Protein AF-A0AAU9TQM6-F1 (afdb_monomer_lite)

Foldseek 3Di:
DDDDDPPDDPPDPDPDDPLLVVLLVCLVPDALVVVCVVDVDDPPVNNVNVVVNNDDDPVVVVCVVVPPPDDPPVCPCPPPVVVVVVCVVVVVDDDDDDDDDDPVPPDDPDD

Organism: Euphydryas editha (NCBI:txid104508)

Sequence (111 aa):
MSSCAPRACCRSRAPPTLLDITAKIVAAAIPFQRIEERYERIPEPVQRRVVYWSFPRDERDICMYSSLARAPPDDHRNIAFCRGLKLLEAGCVENVLQVGECPLIAPAPVY

Radius of gyration: 23.67 Å; chains: 1; bounding box: 43×37×72 Å

Structure (mmCIF, N/CA/C/O backbone):
data_AF-A0AAU9TQM6-F1
#
_entry.id   AF-A0AAU9TQM6-F1
#
loop_
_atom_site.group_PDB
_atom_site.id
_atom_site.type_symbol
_atom_site.label_atom_id
_atom_site.label_alt_id
_atom_site.label_comp_id
_atom_site.label_asym_id
_atom_site.label_entity_id
_atom_site.label_seq_id
_atom_site.pdbx_PDB_ins_code
_atom_site.Cartn_x
_atom_site.Cartn_y
_atom_site.Cartn_z
_atom_site.occupancy
_atom_site.B_iso_or_equiv
_atom_site.auth_seq_id
_atom_site.auth_comp_id
_atom_site.auth_asym_id
_atom_site.auth_atom_id
_atom_site.pdbx_PDB_model_num
ATOM 1 N N . MET A 1 1 ? 27.451 -11.578 38.083 1.00 39.56 1 MET A N 1
ATOM 2 C CA . MET A 1 1 ? 26.176 -12.322 37.997 1.00 39.56 1 MET A CA 1
ATOM 3 C C . MET A 1 1 ? 25.318 -11.605 36.969 1.00 39.56 1 MET A C 1
ATOM 5 O O . MET A 1 1 ? 24.896 -10.487 37.230 1.00 39.56 1 MET A O 1
ATOM 9 N N . SER A 1 2 ? 25.213 -12.170 35.764 1.00 45.22 2 SER A N 1
ATOM 10 C CA . SER A 1 2 ? 24.530 -11.561 34.617 1.00 45.22 2 SER A CA 1
ATOM 11 C C . SER A 1 2 ? 23.043 -11.364 34.892 1.00 45.22 2 SER A C 1
ATOM 13 O O . SER A 1 2 ? 22.353 -12.316 35.255 1.00 45.22 2 SER A O 1
ATOM 15 N N . SER A 1 3 ? 22.539 -10.152 34.668 1.00 43.25 3 SER A N 1
ATOM 16 C CA . SER A 1 3 ? 21.108 -9.908 34.538 1.00 43.25 3 SER A CA 1
ATOM 17 C C . SER A 1 3 ? 20.616 -10.539 33.233 1.00 43.25 3 SER A C 1
ATOM 19 O O . SER A 1 3 ? 21.104 -10.245 32.142 1.00 43.25 3 SER A O 1
ATOM 21 N N . CYS A 1 4 ? 19.661 -11.461 33.342 1.00 34.69 4 CYS A N 1
ATOM 22 C CA . CYS A 1 4 ? 18.936 -11.967 32.186 1.00 34.69 4 CYS A CA 1
ATOM 23 C C . CYS A 1 4 ? 18.104 -10.830 31.579 1.00 34.69 4 CYS A C 1
ATOM 25 O O . CYS A 1 4 ? 17.301 -10.205 32.270 1.00 34.69 4 CYS A O 1
ATOM 27 N N . ALA A 1 5 ? 18.288 -10.591 30.281 1.00 53.28 5 ALA A N 1
ATOM 28 C CA . ALA A 1 5 ? 17.423 -9.743 29.472 1.00 53.28 5 ALA A CA 1
ATOM 29 C C . ALA A 1 5 ? 15.981 -10.293 29.457 1.00 53.28 5 ALA A C 1
ATOM 31 O O . ALA A 1 5 ? 15.800 -11.519 29.472 1.00 53.28 5 ALA A O 1
ATOM 32 N N . PRO A 1 6 ? 14.942 -9.438 29.387 1.00 45.31 6 PRO A N 1
ATOM 33 C CA . PRO A 1 6 ? 13.576 -9.912 29.239 1.00 45.31 6 PRO A CA 1
ATOM 34 C C . PRO A 1 6 ? 13.432 -10.574 27.866 1.00 45.31 6 PRO A C 1
ATOM 36 O O . PRO A 1 6 ? 13.487 -9.937 26.813 1.00 45.31 6 PRO A O 1
ATOM 39 N N . ARG A 1 7 ? 13.293 -11.899 27.894 1.00 46.12 7 ARG A N 1
ATOM 40 C CA . ARG A 1 7 ? 12.997 -12.738 26.734 1.00 46.12 7 ARG A CA 1
ATOM 41 C C . ARG A 1 7 ? 11.624 -12.338 26.200 1.00 46.12 7 ARG A C 1
ATOM 43 O O . ARG A 1 7 ? 10.661 -12.348 26.956 1.00 46.12 7 ARG A O 1
ATOM 50 N N . ALA A 1 8 ? 11.588 -12.002 24.909 1.00 49.00 8 ALA A N 1
ATOM 51 C CA . ALA A 1 8 ? 10.439 -12.016 24.007 1.00 49.00 8 ALA A CA 1
ATOM 52 C C . ALA A 1 8 ? 9.065 -11.937 24.693 1.00 49.00 8 ALA A C 1
ATOM 54 O O . ALA A 1 8 ? 8.501 -12.960 25.083 1.00 49.00 8 ALA A O 1
ATOM 55 N N . CYS A 1 9 ? 8.500 -10.727 24.762 1.00 40.88 9 CYS A N 1
ATOM 56 C CA . CYS A 1 9 ? 7.074 -10.550 24.997 1.00 40.88 9 CYS A CA 1
ATOM 57 C C . CYS A 1 9 ? 6.314 -11.467 24.036 1.00 40.88 9 CYS A C 1
ATOM 59 O O . CYS A 1 9 ? 6.353 -11.294 22.816 1.00 40.88 9 CYS A O 1
ATOM 61 N N . CYS A 1 10 ? 5.672 -12.473 24.616 1.00 44.53 10 CYS A N 1
ATOM 62 C CA . CYS A 1 10 ? 4.619 -13.271 24.031 1.00 44.53 10 CYS A CA 1
ATOM 63 C C . CYS A 1 10 ? 3.756 -12.394 23.111 1.00 44.53 10 CYS A C 1
ATOM 65 O O . CYS A 1 10 ? 2.939 -11.605 23.579 1.00 44.53 10 CYS A O 1
ATOM 67 N N . ARG A 1 11 ? 3.935 -12.519 21.786 1.00 56.50 11 ARG A N 1
ATOM 68 C CA . ARG A 1 11 ? 2.920 -12.059 20.834 1.00 56.50 11 ARG A CA 1
ATOM 69 C C . ARG A 1 11 ? 1.700 -12.901 21.162 1.00 56.50 11 ARG A C 1
ATOM 71 O O . ARG A 1 11 ? 1.685 -14.100 20.889 1.00 56.50 11 ARG A O 1
ATOM 78 N N . SER A 1 12 ? 0.778 -12.307 21.903 1.00 54.53 12 SER A N 1
ATOM 79 C CA . SER A 1 12 ? -0.406 -12.960 22.423 1.00 54.53 12 SER A CA 1
ATOM 80 C C . SER A 1 12 ? -1.064 -13.757 21.302 1.00 54.53 12 SER A C 1
ATOM 82 O O . SER A 1 12 ? -1.263 -13.265 20.193 1.00 54.53 12 SER A O 1
ATOM 84 N N . ARG A 1 13 ? -1.393 -15.017 21.596 1.00 64.62 13 ARG A N 1
ATOM 85 C CA . ARG A 1 13 ? -2.213 -15.912 20.770 1.00 64.62 13 ARG A CA 1
ATOM 86 C C . ARG A 1 13 ? -3.668 -15.412 20.763 1.00 64.62 13 ARG A C 1
ATOM 88 O O . ARG A 1 13 ? -4.590 -16.155 21.070 1.00 64.62 13 ARG A O 1
ATOM 95 N N . ALA A 1 14 ? -3.856 -14.119 20.529 1.00 73.69 14 ALA A N 1
ATOM 96 C CA . ALA A 1 14 ? -5.145 -13.472 20.435 1.00 73.69 14 ALA A CA 1
ATOM 97 C C . ALA A 1 14 ? -5.589 -13.514 18.969 1.00 73.69 14 ALA A C 1
ATOM 99 O O . ALA A 1 14 ? -4.760 -13.305 18.074 1.00 73.69 14 ALA A O 1
ATOM 100 N N . PRO A 1 15 ? -6.873 -13.800 18.700 1.00 86.12 15 PRO A N 1
ATOM 101 C CA . PRO A 1 15 ? -7.387 -13.700 17.347 1.00 86.12 15 PRO A CA 1
ATOM 102 C C . PRO A 1 15 ? -7.221 -12.258 16.833 1.00 86.12 15 PRO A C 1
ATOM 104 O O . PRO A 1 15 ? -7.301 -11.310 17.622 1.00 86.12 15 PRO A O 1
ATOM 107 N N . PRO A 1 16 ? -6.981 -12.071 15.522 1.00 87.25 16 PRO A N 1
ATOM 108 C CA . PRO A 1 16 ? -6.948 -10.742 14.928 1.00 87.25 16 PRO A CA 1
ATOM 109 C C . PRO A 1 16 ? -8.269 -10.014 15.190 1.00 87.25 16 PRO A C 1
ATOM 111 O O . PRO A 1 16 ? -9.338 -10.624 15.214 1.00 87.25 16 PRO A O 1
ATOM 114 N N . THR A 1 17 ? -8.191 -8.702 15.403 1.00 93.69 17 THR A N 1
ATOM 115 C CA . THR A 1 17 ? -9.379 -7.894 15.691 1.00 93.69 17 THR A CA 1
ATOM 116 C C . THR A 1 17 ? -10.311 -7.861 14.482 1.00 93.69 17 THR A C 1
ATOM 118 O O . THR A 1 17 ? -9.867 -8.018 13.343 1.00 93.69 17 THR A O 1
ATOM 121 N N . LEU A 1 18 ? -11.604 -7.602 14.710 1.00 95.25 18 LEU A N 1
ATOM 122 C CA . LEU A 1 18 ? -12.567 -7.426 13.617 1.00 95.25 18 LEU A CA 1
ATOM 123 C C . LEU A 1 18 ? -12.093 -6.365 12.621 1.00 95.25 18 LEU A C 1
ATOM 125 O O . LEU A 1 18 ? -12.141 -6.601 11.422 1.00 95.25 18 LEU A O 1
ATOM 129 N N . LEU A 1 19 ? -11.562 -5.248 13.125 1.00 95.75 19 LEU A N 1
ATOM 130 C CA . LEU A 1 19 ? -10.990 -4.176 12.313 1.00 95.75 19 LEU A CA 1
ATOM 131 C C . LEU A 1 19 ? -9.816 -4.662 11.449 1.00 95.75 19 LEU A C 1
ATOM 133 O O . LEU A 1 19 ? -9.689 -4.252 10.302 1.00 95.75 19 LEU A O 1
ATOM 137 N N . ASP A 1 20 ? -8.968 -5.552 11.968 1.00 94.62 20 ASP A N 1
ATOM 138 C CA . ASP A 1 20 ? -7.860 -6.121 11.200 1.00 94.62 20 ASP A CA 1
ATOM 139 C C . ASP A 1 20 ? -8.327 -7.080 10.106 1.00 94.62 20 ASP A C 1
ATOM 141 O O . ASP A 1 20 ? -7.803 -7.064 8.993 1.00 94.62 20 ASP A O 1
ATOM 145 N N . ILE A 1 21 ? -9.302 -7.934 10.420 1.00 95.25 21 ILE A N 1
ATOM 146 C CA . ILE A 1 21 ? -9.850 -8.902 9.467 1.00 95.25 21 ILE A CA 1
ATOM 147 C C . ILE A 1 21 ? -10.586 -8.168 8.343 1.00 95.25 21 ILE A C 1
ATOM 149 O O . ILE A 1 21 ? -10.367 -8.469 7.171 1.00 95.25 21 ILE A O 1
ATOM 153 N N . THR A 1 22 ? -11.421 -7.182 8.672 1.00 95.56 22 THR A N 1
ATOM 154 C CA . THR A 1 22 ? -12.163 -6.416 7.663 1.00 95.56 22 THR A CA 1
ATOM 155 C C . THR A 1 22 ? -11.232 -5.562 6.814 1.00 95.56 22 THR A C 1
ATOM 157 O O . THR A 1 22 ? -11.379 -5.555 5.594 1.00 95.56 22 THR A O 1
ATOM 160 N N . ALA A 1 23 ? -10.224 -4.918 7.411 1.00 96.44 23 ALA A N 1
ATOM 161 C CA . ALA A 1 23 ? -9.242 -4.139 6.663 1.00 96.44 23 ALA A CA 1
ATOM 162 C C . ALA A 1 23 ? -8.486 -4.982 5.623 1.00 96.44 23 ALA A C 1
ATOM 164 O O . ALA A 1 23 ? -8.279 -4.506 4.511 1.00 96.44 23 ALA A O 1
ATOM 165 N N . LYS A 1 24 ? -8.139 -6.242 5.936 1.00 94.50 24 LYS A N 1
ATOM 166 C CA . LYS A 1 24 ? -7.551 -7.178 4.956 1.00 94.50 24 LYS A CA 1
ATOM 167 C C . LYS A 1 24 ? -8.453 -7.420 3.758 1.00 94.50 24 LYS A C 1
ATOM 169 O O . LYS A 1 24 ? -7.985 -7.383 2.628 1.00 94.50 24 LYS A O 1
ATOM 174 N N . ILE A 1 25 ? -9.725 -7.718 4.017 1.00 95.81 25 ILE A N 1
ATOM 175 C CA . ILE A 1 25 ? -10.689 -8.061 2.968 1.00 95.81 25 ILE A CA 1
ATOM 176 C C . ILE A 1 25 ? -10.917 -6.848 2.064 1.00 95.81 25 ILE A C 1
ATOM 178 O O . ILE A 1 25 ? -10.888 -6.978 0.844 1.00 95.81 25 ILE A O 1
ATOM 182 N N . VAL A 1 26 ? -11.080 -5.664 2.660 1.00 96.06 26 VAL A N 1
ATOM 183 C CA . VAL A 1 26 ? -11.232 -4.407 1.920 1.00 96.06 26 VAL A CA 1
ATOM 184 C C . VAL A 1 26 ? -10.004 -4.135 1.054 1.00 96.06 26 VAL A C 1
ATOM 186 O O . VAL A 1 26 ? -10.157 -3.898 -0.138 1.00 96.06 26 VAL A O 1
ATOM 189 N N . ALA A 1 27 ? -8.803 -4.230 1.628 1.00 95.38 27 ALA A N 1
ATOM 190 C CA . ALA A 1 27 ? -7.551 -3.986 0.918 1.00 95.38 27 ALA A CA 1
ATOM 191 C C . ALA A 1 27 ? -7.296 -4.975 -0.235 1.00 95.38 27 ALA A C 1
ATOM 193 O O . ALA A 1 27 ? -6.696 -4.605 -1.239 1.00 95.38 27 ALA A O 1
ATOM 194 N N . ALA A 1 28 ? -7.769 -6.219 -0.115 1.00 93.50 28 ALA A N 1
ATOM 195 C CA . ALA A 1 28 ? -7.665 -7.217 -1.178 1.00 93.50 28 ALA A CA 1
ATOM 196 C C . ALA A 1 28 ? -8.663 -6.987 -2.327 1.00 93.50 28 ALA A C 1
ATOM 198 O O . ALA A 1 28 ? -8.412 -7.416 -3.450 1.00 93.50 28 ALA A O 1
ATOM 199 N N . ALA A 1 29 ? -9.801 -6.343 -2.051 1.00 95.88 29 ALA A N 1
ATOM 200 C CA . ALA A 1 29 ? -10.877 -6.153 -3.021 1.00 95.88 29 ALA A CA 1
ATOM 201 C C . ALA A 1 29 ? -10.869 -4.766 -3.684 1.00 95.88 29 ALA A C 1
ATOM 203 O O . ALA A 1 29 ? -11.336 -4.628 -4.814 1.00 95.88 29 ALA A O 1
ATOM 204 N N . ILE A 1 30 ? -10.394 -3.730 -2.985 1.00 93.62 30 ILE A N 1
ATOM 205 C CA . ILE A 1 30 ? -10.510 -2.330 -3.407 1.00 93.62 30 ILE A CA 1
ATOM 206 C C . ILE A 1 30 ? -9.165 -1.614 -3.196 1.00 93.62 30 ILE A C 1
ATOM 208 O O . ILE A 1 30 ? -8.694 -1.543 -2.059 1.00 93.62 30 ILE A O 1
ATOM 212 N N . PRO A 1 31 ? -8.567 -1.015 -4.246 1.00 92.25 31 PRO A N 1
ATOM 213 C CA . PRO A 1 31 ? -7.372 -0.189 -4.100 1.00 92.25 31 PRO A CA 1
ATOM 214 C C . PRO A 1 31 ? -7.621 0.994 -3.162 1.00 92.25 31 PRO A C 1
ATOM 216 O O . PRO A 1 31 ? -8.644 1.670 -3.286 1.00 92.25 31 PRO A O 1
ATOM 219 N N . PHE A 1 32 ? -6.663 1.295 -2.281 1.00 91.81 32 PHE A N 1
ATOM 220 C CA . PHE A 1 32 ? -6.806 2.367 -1.288 1.00 91.81 32 PHE A CA 1
ATOM 221 C C . PHE A 1 32 ? -7.197 3.722 -1.906 1.00 91.81 32 PHE A C 1
ATOM 223 O O . PHE A 1 32 ? -8.098 4.381 -1.398 1.00 91.81 32 PHE A O 1
ATOM 230 N N . GLN A 1 33 ? -6.636 4.061 -3.071 1.00 91.88 33 GLN A N 1
ATOM 231 C CA . GLN A 1 33 ? -6.977 5.271 -3.830 1.00 91.88 33 GLN A CA 1
ATOM 232 C C . GLN A 1 33 ? -8.490 5.425 -4.082 1.00 91.88 33 GLN A C 1
ATOM 234 O O . GLN A 1 33 ? -9.058 6.496 -3.892 1.00 91.88 33 GLN A O 1
ATOM 239 N N . ARG A 1 34 ? -9.174 4.340 -4.473 1.00 94.75 34 ARG A N 1
ATOM 240 C CA . ARG A 1 34 ? -10.626 4.348 -4.745 1.00 94.75 34 ARG A CA 1
ATOM 241 C C . ARG A 1 34 ? -11.451 4.550 -3.474 1.00 94.75 34 ARG A C 1
ATOM 243 O O . ARG A 1 34 ? -12.594 4.993 -3.546 1.00 94.75 34 ARG A O 1
ATOM 250 N N . ILE A 1 35 ? -10.903 4.179 -2.320 1.00 93.12 35 ILE A N 1
ATOM 251 C CA . ILE A 1 35 ? -11.542 4.380 -1.019 1.00 93.12 35 ILE A CA 1
ATOM 252 C C . ILE A 1 35 ? -11.442 5.861 -0.638 1.00 93.12 35 ILE A C 1
ATOM 254 O O . ILE A 1 35 ? -12.449 6.435 -0.231 1.00 93.12 35 ILE A O 1
ATOM 258 N N . GLU A 1 36 ? -10.278 6.488 -0.827 1.00 91.75 36 GLU A N 1
ATOM 259 C CA . GLU A 1 36 ? -10.075 7.918 -0.546 1.00 91.75 36 GLU A CA 1
ATOM 260 C C . GLU A 1 36 ? -10.962 8.823 -1.406 1.00 91.75 36 GLU A C 1
ATOM 262 O O . GLU A 1 36 ? -11.543 9.776 -0.900 1.00 91.75 36 GLU A O 1
ATOM 267 N N . GLU A 1 37 ? -11.146 8.495 -2.683 1.00 94.25 37 GLU A N 1
ATOM 268 C CA . GLU A 1 37 ? -12.021 9.274 -3.571 1.00 94.25 37 GLU A CA 1
ATOM 269 C C . GLU A 1 37 ? -13.510 9.138 -3.224 1.00 94.25 37 GLU A C 1
ATOM 271 O O . GLU A 1 37 ? -14.304 10.028 -3.521 1.00 94.25 37 GLU A O 1
ATOM 276 N N . ARG A 1 38 ? -13.911 8.006 -2.631 1.00 93.62 38 ARG A N 1
ATOM 277 C CA . ARG A 1 38 ? -15.317 7.715 -2.323 1.00 93.62 38 ARG A CA 1
ATOM 278 C C . ARG A 1 38 ? -15.745 8.219 -0.945 1.00 93.62 38 ARG A C 1
ATOM 280 O O . ARG A 1 38 ? -16.934 8.458 -0.741 1.00 93.62 38 ARG A O 1
ATOM 287 N N .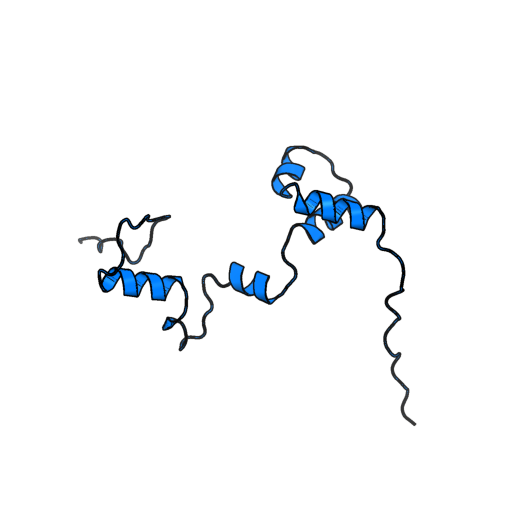 TYR A 1 39 ? -14.818 8.340 0.003 1.00 90.69 39 TYR A N 1
ATOM 288 C CA . TYR A 1 39 ? -15.126 8.674 1.392 1.00 90.69 39 TYR A CA 1
ATOM 289 C C . TYR A 1 39 ? -14.309 9.881 1.870 1.00 90.69 39 TYR A C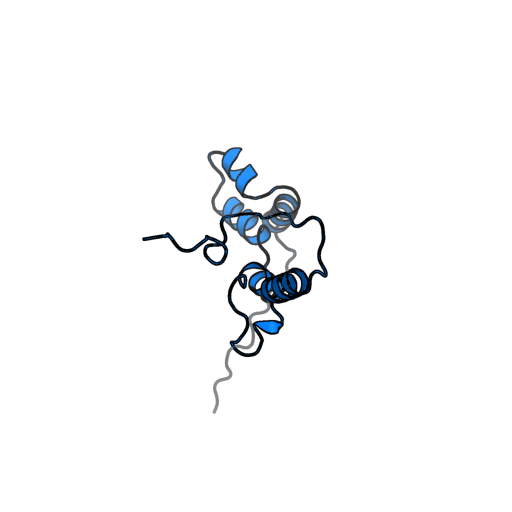 1
ATOM 291 O O . TYR A 1 39 ? -13.126 9.754 2.164 1.00 90.69 39 TYR A O 1
ATOM 299 N N . GLU A 1 40 ? -14.969 11.032 2.049 1.00 86.69 40 GLU A N 1
ATOM 300 C CA . GLU A 1 40 ? -14.317 12.286 2.476 1.00 86.69 40 GLU A CA 1
ATOM 301 C C . GLU A 1 40 ? -13.735 12.247 3.901 1.00 86.69 40 GLU A C 1
ATOM 303 O O . GLU A 1 40 ? -12.804 12.987 4.216 1.00 86.69 40 GLU A O 1
ATOM 308 N N . ARG A 1 41 ? -14.286 11.419 4.800 1.00 91.75 41 ARG A N 1
ATOM 309 C CA . ARG A 1 41 ? -13.821 11.311 6.193 1.00 91.75 41 ARG A CA 1
ATOM 310 C C . ARG A 1 41 ? -13.783 9.866 6.665 1.00 91.75 41 ARG A C 1
ATOM 312 O O . ARG A 1 41 ? -14.791 9.311 7.099 1.00 91.75 41 ARG A O 1
ATOM 319 N N . ILE A 1 42 ? -12.592 9.281 6.634 1.00 91.69 42 ILE A N 1
ATOM 320 C CA . ILE A 1 42 ? -12.325 7.941 7.157 1.00 91.69 42 ILE A CA 1
ATOM 321 C C . ILE A 1 42 ? -11.719 8.082 8.563 1.00 91.69 42 ILE A C 1
ATOM 323 O O . ILE A 1 42 ? -10.752 8.825 8.729 1.00 91.69 42 ILE A O 1
ATOM 327 N N . PRO A 1 43 ? -12.236 7.384 9.592 1.00 95.31 43 PRO A N 1
ATOM 328 C CA . PRO A 1 43 ? -11.620 7.390 10.916 1.00 95.31 43 PRO A CA 1
ATOM 329 C C . PRO A 1 43 ? -10.164 6.899 10.875 1.00 95.31 43 PRO A C 1
ATOM 331 O O . PRO A 1 43 ? -9.880 5.852 10.289 1.00 95.31 43 PRO A O 1
ATOM 334 N N . GLU A 1 44 ? -9.258 7.597 11.567 1.00 94.94 44 GLU A N 1
ATOM 335 C CA . GLU A 1 44 ? -7.811 7.312 11.558 1.00 94.94 44 GLU A CA 1
ATOM 336 C C . GLU A 1 44 ? -7.460 5.833 11.863 1.00 94.94 44 GLU A C 1
ATOM 338 O O . GLU A 1 44 ? -6.636 5.250 11.151 1.00 94.94 44 GLU A O 1
ATOM 343 N N . PRO A 1 45 ? -8.086 5.144 12.847 1.00 95.38 45 PRO A N 1
ATOM 344 C CA . PRO A 1 45 ? -7.776 3.736 13.113 1.00 95.38 45 PRO A CA 1
ATOM 345 C C . PRO A 1 45 ? -8.125 2.808 11.946 1.00 95.38 45 PRO A C 1
ATOM 347 O O . PRO A 1 45 ? -7.421 1.825 11.714 1.00 95.38 45 PRO A O 1
ATOM 350 N N . VAL A 1 46 ? -9.194 3.126 11.213 1.00 95.06 46 VAL A N 1
ATOM 351 C CA . VAL A 1 46 ? -9.650 2.353 10.055 1.00 95.06 46 VAL A CA 1
ATOM 352 C C . VAL A 1 46 ? -8.724 2.618 8.876 1.00 95.06 46 VAL A C 1
ATOM 354 O O . VAL A 1 46 ? -8.186 1.669 8.308 1.00 95.06 46 VAL A O 1
ATOM 357 N N . GLN A 1 47 ? -8.466 3.892 8.566 1.00 95.38 47 GLN A N 1
ATOM 358 C CA . GLN A 1 47 ? -7.594 4.293 7.462 1.00 95.38 47 GLN A CA 1
ATOM 359 C C . GLN A 1 47 ? -6.211 3.644 7.591 1.00 95.38 47 GLN A C 1
ATOM 361 O O . GLN A 1 47 ? -5.770 2.960 6.670 1.00 95.38 47 GLN A O 1
ATOM 366 N N . ARG A 1 48 ? -5.570 3.747 8.767 1.00 94.75 48 ARG A N 1
ATOM 367 C CA . ARG A 1 48 ? -4.246 3.147 9.014 1.00 94.75 48 ARG A CA 1
ATOM 368 C C . ARG A 1 48 ? -4.224 1.647 8.752 1.00 94.75 48 ARG A C 1
ATOM 370 O O . ARG A 1 48 ? -3.226 1.128 8.256 1.00 94.75 48 ARG A O 1
ATOM 377 N N . ARG A 1 49 ? -5.300 0.932 9.089 1.00 96.25 49 ARG A N 1
ATOM 378 C CA . ARG A 1 49 ? -5.343 -0.518 8.895 1.00 96.25 49 ARG A CA 1
ATOM 379 C C . ARG A 1 49 ? -5.608 -0.910 7.458 1.00 96.25 49 ARG A C 1
ATOM 381 O O . ARG A 1 49 ? -4.952 -1.825 6.976 1.00 96.25 49 ARG A O 1
ATOM 388 N N . VAL A 1 50 ? -6.491 -0.200 6.767 1.00 95.25 50 VAL A N 1
ATOM 389 C CA . VAL A 1 50 ? -6.712 -0.421 5.335 1.00 95.25 50 VAL A CA 1
ATOM 390 C C . VAL A 1 50 ? -5.417 -0.160 4.562 1.00 95.25 50 VAL A C 1
ATOM 392 O O . VAL A 1 50 ? -4.982 -1.041 3.824 1.00 95.25 50 VAL A O 1
ATOM 395 N N . VAL A 1 51 ? -4.734 0.965 4.810 1.00 93.88 51 VAL A N 1
ATOM 396 C CA . VAL A 1 51 ? -3.420 1.270 4.209 1.00 93.88 51 VAL A CA 1
ATOM 397 C C . VAL A 1 51 ? -2.421 0.150 4.490 1.00 93.88 51 VAL A C 1
ATOM 399 O O . VAL A 1 51 ? -1.802 -0.375 3.570 1.00 93.88 51 VAL A O 1
ATOM 402 N N . TYR A 1 52 ? -2.306 -0.277 5.748 1.00 93.31 52 TYR A N 1
ATOM 403 C CA . TYR A 1 52 ? -1.353 -1.311 6.156 1.00 93.31 52 TYR A CA 1
ATOM 404 C C . TYR A 1 52 ? -1.534 -2.658 5.436 1.00 93.31 52 TYR A C 1
ATOM 406 O O . TYR A 1 52 ? -0.562 -3.392 5.257 1.00 93.31 52 TYR A O 1
ATOM 414 N N . TRP A 1 53 ? -2.764 -3.009 5.054 1.00 93.69 53 TRP A N 1
ATOM 415 C CA . TRP A 1 53 ? -3.056 -4.242 4.318 1.00 93.69 53 TRP A CA 1
ATOM 416 C C . TRP A 1 53 ? -3.088 -4.054 2.795 1.00 93.69 53 TRP A C 1
ATOM 418 O O . TRP A 1 53 ? -3.110 -5.053 2.085 1.00 93.69 53 TRP A O 1
ATOM 428 N N . SER A 1 54 ? -3.063 -2.811 2.300 1.00 92.75 54 SER A N 1
ATOM 429 C CA . SER A 1 54 ? -3.132 -2.491 0.864 1.00 92.75 54 SER A CA 1
ATOM 430 C C . SER A 1 54 ? -1.800 -2.646 0.132 1.00 92.75 54 SER A C 1
ATOM 432 O O . SER A 1 54 ? -1.795 -2.745 -1.091 1.00 92.75 54 SER A O 1
ATOM 434 N N . PHE A 1 55 ? -0.677 -2.669 0.853 1.00 89.38 55 PHE A N 1
ATOM 435 C CA . PHE A 1 55 ? 0.657 -2.725 0.257 1.00 89.38 55 PHE A CA 1
ATOM 436 C C . PHE A 1 55 ? 1.395 -4.029 0.591 1.00 89.38 55 PHE A C 1
ATOM 438 O O . PHE A 1 55 ? 1.180 -4.602 1.667 1.00 89.38 55 PHE A O 1
ATOM 445 N N . PRO A 1 56 ? 2.291 -4.494 -0.304 1.00 84.56 56 PRO A N 1
ATOM 446 C CA . PRO A 1 56 ? 3.148 -5.642 -0.044 1.00 84.56 56 PRO A CA 1
ATOM 447 C C . PRO A 1 56 ? 3.967 -5.438 1.229 1.00 84.56 56 PRO A C 1
ATOM 449 O O . PRO A 1 56 ? 4.432 -4.337 1.518 1.00 84.56 56 PRO A O 1
ATOM 452 N N . ARG A 1 57 ? 4.155 -6.518 1.988 1.00 82.88 57 ARG A N 1
ATOM 453 C CA . ARG A 1 57 ? 4.975 -6.508 3.211 1.00 82.88 57 ARG A CA 1
ATOM 454 C C . ARG A 1 57 ? 6.158 -7.456 3.159 1.00 82.88 57 ARG A C 1
ATOM 456 O O . ARG A 1 57 ? 6.988 -7.411 4.060 1.00 82.88 57 ARG A O 1
ATOM 463 N N . ASP A 1 58 ? 6.206 -8.334 2.160 1.00 84.69 58 ASP A N 1
ATOM 464 C CA . ASP A 1 58 ? 7.391 -9.145 1.922 1.00 84.69 58 ASP A CA 1
ATOM 465 C C . ASP A 1 58 ? 8.469 -8.228 1.341 1.00 84.69 58 ASP A C 1
ATOM 467 O O . ASP A 1 58 ? 8.245 -7.550 0.336 1.00 84.69 58 ASP A O 1
ATOM 471 N N . GLU A 1 59 ? 9.628 -8.181 1.995 1.00 77.62 59 GLU A N 1
ATOM 472 C CA . GLU A 1 59 ? 10.757 -7.363 1.553 1.00 77.62 59 GLU A CA 1
ATOM 473 C C . GLU A 1 59 ? 11.188 -7.706 0.125 1.00 77.62 59 GLU A C 1
ATOM 475 O O . GLU A 1 59 ? 11.653 -6.823 -0.590 1.00 77.62 59 GLU A O 1
ATOM 480 N N . ARG A 1 60 ? 11.003 -8.954 -0.323 1.00 74.19 60 ARG A N 1
ATOM 481 C CA . ARG A 1 60 ? 11.335 -9.377 -1.689 1.00 74.19 60 ARG A CA 1
ATOM 482 C C . ARG A 1 60 ? 10.385 -8.773 -2.711 1.00 74.19 60 ARG A C 1
ATOM 484 O O . ARG A 1 60 ? 10.855 -8.313 -3.745 1.00 74.19 60 ARG A O 1
ATOM 491 N N . ASP A 1 61 ? 9.092 -8.718 -2.403 1.00 78.12 61 ASP A N 1
ATOM 492 C CA . ASP A 1 61 ? 8.095 -8.081 -3.268 1.00 78.12 61 ASP A CA 1
ATOM 493 C C . ASP A 1 61 ? 8.335 -6.571 -3.305 1.00 78.12 61 ASP A C 1
ATOM 495 O O . ASP A 1 61 ? 8.425 -5.976 -4.377 1.00 78.12 61 ASP A O 1
ATOM 499 N N . ILE A 1 62 ? 8.536 -5.951 -2.136 1.00 77.00 62 ILE A N 1
ATOM 500 C CA . ILE A 1 62 ? 8.884 -4.528 -2.044 1.00 77.00 62 ILE A CA 1
ATOM 501 C C . ILE A 1 62 ? 10.143 -4.252 -2.868 1.00 77.00 62 ILE A C 1
ATOM 503 O O . ILE A 1 62 ? 10.155 -3.312 -3.658 1.00 77.00 62 ILE A O 1
ATOM 507 N N . CYS A 1 63 ? 11.187 -5.072 -2.727 1.00 66.00 63 CYS A N 1
ATOM 508 C CA . CYS A 1 63 ? 12.420 -4.952 -3.493 1.00 66.00 63 CYS A CA 1
ATOM 509 C C . CYS A 1 63 ? 12.146 -5.093 -4.990 1.00 66.00 63 CYS A C 1
ATOM 511 O O . CYS A 1 63 ? 12.497 -4.194 -5.736 1.00 66.00 63 CYS A O 1
ATOM 513 N N . MET A 1 64 ? 11.457 -6.140 -5.442 1.00 69.94 64 MET A N 1
ATOM 514 C CA . MET A 1 64 ? 11.144 -6.375 -6.857 1.00 69.94 64 MET A CA 1
ATOM 515 C C . MET A 1 64 ? 10.418 -5.190 -7.509 1.00 69.94 64 MET A C 1
ATOM 517 O O . MET A 1 64 ? 10.779 -4.786 -8.611 1.00 69.94 64 MET A O 1
ATOM 521 N N . TYR A 1 65 ? 9.434 -4.605 -6.821 1.00 63.16 65 TYR A N 1
ATOM 522 C CA . TYR A 1 65 ? 8.650 -3.486 -7.350 1.00 63.16 65 TYR A CA 1
ATOM 523 C C . TYR A 1 65 ? 9.316 -2.111 -7.155 1.00 63.16 65 TYR A C 1
ATOM 525 O O . TYR A 1 65 ? 9.037 -1.192 -7.920 1.00 63.16 65 TYR A O 1
ATOM 533 N N . SER A 1 66 ? 10.209 -1.947 -6.170 1.00 64.75 66 SER A N 1
ATOM 534 C CA . SER A 1 66 ? 10.964 -0.695 -5.950 1.00 64.75 66 SER A CA 1
ATOM 535 C C . SER A 1 66 ? 12.294 -0.642 -6.705 1.00 64.75 66 SER A C 1
ATOM 537 O O . SER A 1 66 ? 12.781 0.436 -7.047 1.00 64.75 66 SER A O 1
ATOM 539 N N . SER A 1 67 ? 12.884 -1.796 -7.011 1.00 62.44 67 SER A N 1
ATOM 540 C CA . SER A 1 67 ? 14.133 -1.933 -7.758 1.00 62.44 67 SER A CA 1
ATOM 541 C C . SER A 1 67 ? 13.897 -1.874 -9.266 1.00 62.44 67 SER A C 1
ATOM 543 O O . SER A 1 67 ? 14.426 -2.669 -10.032 1.00 62.44 67 SER A O 1
ATOM 545 N N . LEU A 1 68 ? 13.212 -0.829 -9.734 1.00 54.03 68 LEU A N 1
ATOM 546 C CA . LEU A 1 68 ? 13.358 -0.411 -11.133 1.00 54.03 68 LEU A CA 1
ATOM 547 C C . LEU A 1 68 ? 14.804 0.043 -11.453 1.00 54.03 68 LEU A C 1
ATOM 549 O O . LEU A 1 68 ? 15.124 0.244 -12.618 1.00 54.03 68 LEU A O 1
ATOM 553 N N . ALA A 1 69 ? 15.689 0.189 -10.448 1.00 52.84 69 ALA A N 1
ATOM 554 C CA . ALA A 1 69 ? 17.012 0.804 -10.612 1.00 52.84 69 ALA A CA 1
ATOM 555 C C . ALA A 1 69 ? 18.174 0.230 -9.760 1.00 52.84 69 ALA A C 1
ATOM 557 O O . ALA A 1 69 ? 19.222 0.866 -9.673 1.00 52.84 69 ALA A O 1
ATOM 558 N N . ARG A 1 70 ? 18.049 -0.932 -9.101 1.00 52.12 70 ARG A N 1
ATOM 559 C CA . ARG A 1 70 ? 19.156 -1.488 -8.287 1.00 52.12 70 ARG A CA 1
ATOM 560 C C . ARG A 1 70 ? 19.380 -2.979 -8.534 1.00 52.12 70 ARG A C 1
ATOM 562 O O . ARG A 1 70 ? 19.127 -3.793 -7.654 1.00 52.12 70 ARG A O 1
ATOM 569 N N . ALA A 1 71 ? 19.931 -3.330 -9.694 1.00 52.06 71 ALA A N 1
ATOM 570 C CA . ALA A 1 71 ? 20.860 -4.459 -9.690 1.00 52.06 71 ALA A CA 1
ATOM 571 C C . ALA A 1 71 ? 22.243 -3.954 -9.257 1.00 52.06 71 ALA A C 1
ATOM 573 O O . ALA A 1 71 ? 22.592 -2.808 -9.555 1.00 52.06 71 ALA A O 1
ATOM 574 N N . PRO A 1 72 ? 23.050 -4.769 -8.564 1.00 51.59 72 PRO A N 1
ATOM 575 C CA . PRO A 1 72 ? 24.461 -4.460 -8.370 1.00 51.59 72 PRO A CA 1
ATOM 576 C C . PRO A 1 72 ? 25.160 -4.255 -9.734 1.00 51.59 72 PRO A C 1
ATOM 578 O O . PRO A 1 72 ? 24.712 -4.818 -10.737 1.00 51.59 72 PRO A O 1
ATOM 581 N N . PRO A 1 73 ? 26.225 -3.433 -9.815 1.00 55.00 73 PRO A N 1
ATOM 582 C CA . PRO A 1 73 ? 26.874 -3.030 -11.074 1.00 55.00 73 PRO A CA 1
ATOM 583 C C . PRO A 1 73 ? 27.266 -4.204 -11.989 1.00 55.00 73 PRO A C 1
ATOM 585 O O . PRO A 1 73 ? 27.169 -4.078 -13.206 1.00 55.00 73 PRO A O 1
ATOM 588 N N . ASP A 1 74 ? 27.603 -5.365 -11.423 1.00 55.59 74 ASP A N 1
ATOM 589 C CA . ASP A 1 74 ? 27.958 -6.575 -12.184 1.00 55.59 74 ASP A CA 1
ATOM 590 C C . ASP A 1 74 ? 26.753 -7.373 -12.723 1.00 55.59 74 ASP A C 1
ATOM 592 O O . ASP A 1 74 ? 26.879 -8.168 -13.654 1.00 55.59 74 ASP A O 1
ATOM 596 N N . ASP A 1 75 ? 25.555 -7.131 -12.185 1.00 55.25 75 ASP A N 1
ATOM 597 C CA . ASP A 1 75 ? 24.339 -7.908 -12.463 1.00 55.25 75 ASP A CA 1
ATOM 598 C C . ASP A 1 75 ? 23.276 -7.084 -13.212 1.00 55.25 75 ASP A C 1
ATOM 600 O O . ASP A 1 75 ? 22.155 -7.532 -13.457 1.00 55.25 75 ASP A O 1
ATOM 604 N N . HIS A 1 76 ? 23.652 -5.886 -13.687 1.00 53.56 76 HIS A N 1
ATOM 605 C CA . HIS A 1 76 ? 22.857 -5.087 -14.635 1.00 53.56 76 HIS A CA 1
ATOM 606 C C . HIS A 1 76 ? 22.494 -5.887 -15.892 1.00 53.56 76 HIS A C 1
ATOM 608 O O . HIS A 1 76 ? 21.503 -5.612 -16.559 1.00 53.56 76 HIS A O 1
ATOM 614 N N . ARG A 1 77 ? 23.272 -6.930 -16.203 1.00 53.56 77 ARG A N 1
ATOM 615 C CA . ARG A 1 77 ? 23.008 -7.868 -17.296 1.00 53.56 77 ARG A CA 1
ATOM 616 C C . ARG A 1 77 ? 21.751 -8.721 -17.083 1.00 53.56 77 ARG A C 1
ATOM 618 O O . ARG A 1 77 ? 21.265 -9.265 -18.073 1.00 53.56 77 ARG A O 1
ATOM 625 N N . ASN A 1 78 ? 21.252 -8.826 -15.850 1.00 55.72 78 ASN A N 1
ATOM 626 C CA . ASN A 1 78 ? 20.142 -9.692 -15.451 1.00 55.72 78 ASN A CA 1
ATOM 627 C C . ASN A 1 78 ? 18.861 -8.921 -15.076 1.00 55.72 78 ASN A C 1
ATOM 629 O O . ASN A 1 78 ? 17.827 -9.531 -14.811 1.00 55.72 78 ASN A O 1
ATOM 633 N N . ILE A 1 79 ? 18.887 -7.580 -15.100 1.00 68.25 79 ILE A N 1
ATOM 634 C CA . ILE A 1 79 ? 17.661 -6.778 -14.985 1.00 68.25 79 ILE A CA 1
ATOM 635 C C . ILE A 1 79 ? 16.788 -7.069 -16.208 1.00 68.25 79 ILE A C 1
ATOM 637 O O . ILE A 1 79 ? 17.267 -7.010 -17.344 1.00 68.25 79 ILE A O 1
ATOM 641 N N . ALA A 1 80 ? 15.498 -7.337 -15.984 1.00 68.38 80 ALA A N 1
ATOM 642 C CA . ALA A 1 80 ? 14.527 -7.625 -17.042 1.00 68.38 80 ALA A CA 1
ATOM 643 C C . ALA A 1 80 ? 14.561 -6.585 -18.178 1.00 68.38 80 ALA A C 1
ATOM 645 O O . ALA A 1 80 ? 14.496 -6.959 -19.346 1.00 68.38 80 ALA A O 1
ATOM 646 N N . PHE A 1 81 ? 14.761 -5.305 -17.841 1.00 71.62 81 PHE A N 1
ATOM 647 C CA . PHE A 1 81 ? 14.940 -4.220 -18.806 1.00 71.62 81 PHE A CA 1
ATOM 648 C C . PHE A 1 81 ? 16.173 -4.410 -19.705 1.00 71.62 81 PHE A C 1
ATOM 650 O O . PHE A 1 81 ? 16.037 -4.483 -20.922 1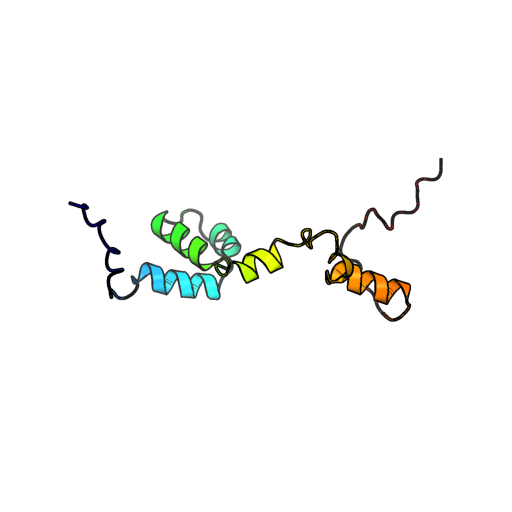.00 71.62 81 PHE A O 1
ATOM 657 N N . CYS A 1 82 ? 17.374 -4.551 -19.136 1.00 73.06 82 CYS A N 1
ATOM 658 C CA . CYS A 1 82 ? 18.605 -4.729 -19.915 1.00 73.06 82 CYS A CA 1
ATOM 659 C C . CYS A 1 82 ? 18.603 -6.038 -20.716 1.00 73.06 82 CYS A C 1
ATOM 661 O O . CYS A 1 82 ? 19.156 -6.101 -21.814 1.00 73.06 82 CYS A O 1
ATOM 663 N N . ARG A 1 83 ? 17.965 -7.087 -20.186 1.00 76.75 83 ARG A N 1
ATOM 664 C CA . ARG A 1 83 ? 17.744 -8.339 -20.914 1.00 76.75 83 ARG A CA 1
ATOM 665 C C . ARG A 1 83 ? 16.812 -8.129 -22.108 1.00 76.75 83 ARG A C 1
ATOM 667 O O . ARG A 1 83 ? 17.120 -8.608 -23.195 1.00 76.75 83 ARG A O 1
ATOM 674 N N . GLY A 1 84 ? 15.717 -7.395 -21.914 1.00 76.88 84 GLY A N 1
ATOM 675 C CA . GLY A 1 84 ? 14.794 -7.008 -22.980 1.00 76.88 84 GLY A CA 1
ATOM 676 C C . GLY A 1 84 ? 15.475 -6.174 -24.065 1.00 76.88 84 GLY A C 1
ATOM 677 O O . GLY A 1 84 ? 15.307 -6.467 -25.244 1.00 76.88 84 GLY A O 1
ATOM 678 N N . LEU A 1 85 ? 16.319 -5.212 -23.679 1.00 79.06 85 LEU A N 1
ATOM 679 C CA . LEU A 1 85 ? 17.067 -4.374 -24.620 1.00 79.06 85 LEU A CA 1
ATOM 680 C C . LEU A 1 85 ? 18.032 -5.194 -25.489 1.00 79.06 85 LEU A C 1
ATOM 682 O O . LEU A 1 85 ? 18.054 -5.019 -26.699 1.00 79.06 85 LEU A O 1
ATOM 686 N N . LYS A 1 86 ? 18.763 -6.154 -24.910 1.00 81.31 86 LYS A N 1
ATOM 687 C CA . LYS A 1 86 ? 19.644 -7.051 -25.684 1.00 81.31 86 LYS A CA 1
ATOM 688 C C . LYS A 1 86 ? 18.883 -7.928 -26.671 1.00 81.31 86 LYS A C 1
ATOM 690 O O . LYS A 1 86 ? 19.370 -8.180 -27.767 1.00 81.31 86 LYS A O 1
ATOM 695 N N . LEU A 1 87 ? 17.714 -8.431 -26.274 1.00 83.06 87 LEU A N 1
ATOM 696 C CA . LEU A 1 87 ? 16.865 -9.214 -27.172 1.00 83.06 87 LEU A CA 1
ATOM 697 C C . LEU A 1 87 ? 16.358 -8.346 -28.330 1.00 83.06 87 LEU A C 1
ATOM 699 O O . LEU A 1 87 ? 16.302 -8.827 -29.459 1.00 83.06 87 LEU A O 1
ATOM 703 N N . LEU A 1 88 ? 16.043 -7.076 -28.062 1.00 83.00 88 LEU A N 1
ATOM 704 C CA . LEU A 1 88 ? 15.673 -6.103 -29.085 1.00 83.00 88 LEU A CA 1
ATOM 705 C C . LEU A 1 88 ? 16.838 -5.807 -30.044 1.00 83.00 88 LEU A C 1
ATOM 707 O O . LEU A 1 88 ? 16.663 -5.914 -31.253 1.00 83.00 88 LEU A O 1
ATOM 711 N N . GLU A 1 89 ? 18.029 -5.497 -29.521 1.00 83.56 89 GLU A N 1
ATOM 712 C CA . GLU A 1 89 ? 19.243 -5.251 -30.320 1.00 83.56 89 GLU A CA 1
ATOM 713 C C . GLU A 1 89 ? 19.632 -6.462 -31.182 1.00 83.56 89 GLU A C 1
ATOM 715 O O . GLU A 1 89 ? 20.081 -6.302 -32.314 1.00 83.56 89 GLU A O 1
ATOM 720 N N . ALA A 1 90 ? 19.424 -7.680 -30.675 1.00 89.00 90 ALA A N 1
ATOM 721 C CA . ALA A 1 90 ? 19.672 -8.924 -31.400 1.00 89.00 90 ALA A CA 1
ATOM 722 C C . ALA A 1 90 ? 18.566 -9.293 -32.411 1.00 89.00 90 ALA A C 1
ATOM 724 O O . ALA A 1 90 ? 18.616 -10.377 -32.992 1.00 89.00 90 ALA A O 1
ATOM 725 N N . GLY A 1 91 ? 17.543 -8.449 -32.595 1.00 87.44 91 GLY A N 1
ATOM 726 C CA . GLY A 1 91 ? 16.429 -8.711 -33.512 1.00 87.44 91 GLY A CA 1
ATOM 727 C C . GLY A 1 91 ? 15.550 -9.898 -33.102 1.00 87.44 91 GLY A C 1
ATOM 728 O O . GLY A 1 91 ? 14.867 -10.479 -33.937 1.00 87.44 91 GLY A O 1
ATOM 729 N N . CYS A 1 92 ? 15.575 -10.283 -31.825 1.00 87.38 92 CYS A N 1
ATOM 730 C CA . CYS A 1 92 ? 14.840 -11.429 -31.282 1.00 87.38 92 CYS A CA 1
ATOM 731 C C . CYS A 1 92 ? 13.460 -11.043 -30.711 1.00 87.38 92 CYS A C 1
ATOM 733 O O . CYS A 1 92 ? 12.860 -11.830 -29.978 1.00 87.38 92 CYS A O 1
ATOM 735 N N . VAL A 1 93 ? 12.977 -9.825 -30.979 1.00 82.88 93 VAL A N 1
ATOM 736 C CA . VAL A 1 93 ? 11.706 -9.290 -30.466 1.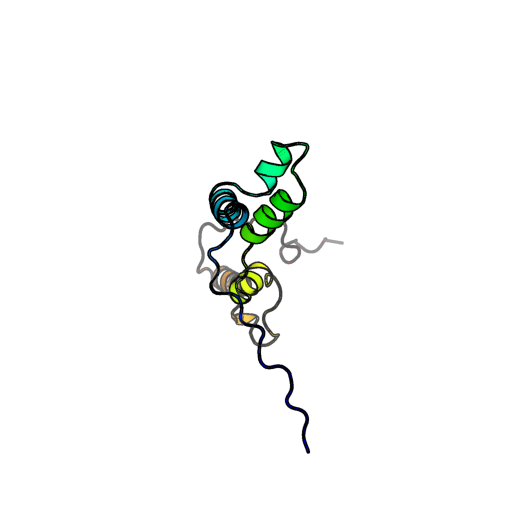00 82.88 93 VAL A CA 1
ATOM 737 C C . VAL A 1 93 ? 10.925 -8.658 -31.616 1.00 82.88 93 VAL A C 1
ATOM 739 O O . VAL A 1 93 ? 11.465 -7.844 -32.358 1.00 82.88 93 VAL A O 1
ATOM 742 N N . GLU A 1 94 ? 9.641 -8.993 -31.722 1.00 80.44 94 GLU A N 1
ATOM 743 C CA . GLU A 1 94 ? 8.695 -8.399 -32.672 1.00 80.44 94 GLU A CA 1
ATOM 744 C C . GLU A 1 94 ? 7.587 -7.643 -31.916 1.00 80.44 94 GLU A C 1
ATOM 746 O O . GLU A 1 94 ? 7.281 -7.969 -30.769 1.00 80.44 94 GLU A O 1
ATOM 751 N N . ASN A 1 95 ? 6.958 -6.651 -32.559 1.00 79.69 95 ASN A N 1
ATOM 752 C CA . ASN A 1 95 ? 5.801 -5.904 -32.027 1.00 79.69 95 ASN A CA 1
ATOM 753 C C . ASN A 1 95 ? 6.052 -5.180 -30.686 1.00 79.69 95 ASN A C 1
ATOM 755 O O . ASN A 1 95 ? 5.229 -5.223 -29.770 1.00 79.69 95 ASN A O 1
ATOM 759 N N . VAL A 1 96 ? 7.199 -4.510 -30.562 1.00 74.94 96 VAL A N 1
ATOM 760 C CA . VAL A 1 96 ? 7.598 -3.794 -29.341 1.00 74.94 96 VAL A CA 1
ATOM 761 C C . VAL A 1 96 ? 6.642 -2.634 -29.048 1.00 74.94 96 VAL A C 1
ATOM 763 O O . VAL A 1 96 ? 6.392 -1.797 -29.913 1.00 74.94 96 VAL A O 1
ATOM 766 N N . LEU A 1 97 ? 6.142 -2.553 -27.812 1.00 70.62 97 LEU A N 1
ATOM 767 C CA . LEU A 1 97 ? 5.279 -1.465 -27.351 1.00 70.62 97 LEU A CA 1
ATOM 768 C C . LEU A 1 97 ? 6.072 -0.550 -26.411 1.00 70.62 97 LEU A C 1
ATOM 770 O O . LEU A 1 97 ? 6.389 -0.924 -25.282 1.00 70.62 97 LEU A O 1
ATOM 774 N N . GLN A 1 98 ? 6.426 0.643 -26.891 1.00 65.81 98 GLN A N 1
ATOM 775 C CA . GLN A 1 98 ? 7.157 1.629 -26.099 1.00 65.81 98 GLN A CA 1
ATOM 776 C C . GLN A 1 98 ? 6.200 2.363 -25.153 1.00 65.81 98 GLN A C 1
ATOM 778 O O . GLN A 1 98 ? 5.309 3.087 -25.593 1.00 65.81 98 GLN A O 1
ATOM 783 N N . VAL A 1 99 ? 6.400 2.191 -23.844 1.00 65.19 99 VAL A N 1
ATOM 784 C CA . VAL A 1 99 ? 5.669 2.929 -22.806 1.00 65.19 99 VAL A CA 1
ATOM 785 C C . VAL A 1 99 ? 6.609 3.967 -22.194 1.00 65.19 99 VAL A C 1
ATOM 787 O O . VAL A 1 99 ? 7.504 3.616 -21.430 1.00 65.19 99 VAL A O 1
ATOM 790 N N . GLY A 1 100 ? 6.395 5.242 -22.528 1.00 61.84 100 GLY A N 1
ATOM 791 C CA . GLY A 1 100 ? 7.177 6.375 -22.020 1.00 61.84 100 GLY A CA 1
ATOM 792 C C . GLY A 1 100 ? 8.345 6.811 -22.917 1.00 61.84 100 GLY A C 1
ATOM 793 O O . GLY A 1 100 ? 8.752 6.123 -23.856 1.00 61.84 100 GLY A O 1
ATOM 794 N N . GLU A 1 101 ? 8.882 7.998 -22.634 1.00 58.38 101 GLU A N 1
ATOM 795 C CA . GLU A 1 101 ? 10.042 8.551 -23.335 1.00 58.38 101 GLU A CA 1
ATOM 796 C C . GLU A 1 101 ? 11.329 7.971 -22.734 1.00 58.38 101 GLU A C 1
ATOM 798 O O . GLU A 1 101 ? 11.680 8.254 -21.590 1.00 58.38 101 GLU A O 1
ATOM 803 N N . CYS A 1 102 ? 12.040 7.130 -23.493 1.00 49.12 102 CYS A N 1
ATOM 804 C CA . CYS A 1 102 ? 13.387 6.697 -23.131 1.00 49.12 102 CYS A CA 1
ATOM 805 C C . CYS A 1 102 ? 14.400 7.751 -23.613 1.00 49.12 102 CYS A C 1
ATOM 807 O O . CYS A 1 102 ? 14.649 7.824 -24.818 1.00 49.12 102 CYS A O 1
ATOM 809 N N . PRO A 1 103 ? 15.054 8.521 -22.721 1.00 55.50 103 PRO A N 1
ATOM 810 C CA . PRO A 1 103 ? 16.014 9.553 -23.128 1.00 55.50 103 PRO A CA 1
ATOM 811 C C . PRO A 1 103 ? 17.268 8.994 -23.824 1.00 55.50 103 PRO A C 1
ATOM 813 O O . PRO A 1 103 ? 17.987 9.743 -24.471 1.00 55.50 103 PRO A O 1
ATOM 816 N N . LEU A 1 104 ? 17.520 7.682 -23.737 1.00 54.78 104 LEU A N 1
ATOM 817 C CA . LEU A 1 104 ? 18.621 7.004 -24.437 1.00 54.78 104 LEU A CA 1
ATOM 818 C C . LEU A 1 104 ? 18.327 6.693 -25.917 1.00 54.78 104 LEU A C 1
ATOM 820 O O . LEU A 1 104 ? 19.239 6.299 -26.634 1.00 54.78 104 LEU A O 1
ATOM 824 N N . ILE A 1 105 ? 17.075 6.841 -26.368 1.00 53.69 105 ILE A N 1
ATOM 825 C CA . ILE A 1 105 ? 16.641 6.553 -27.751 1.00 53.69 105 ILE A CA 1
ATOM 826 C C . ILE A 1 105 ? 16.305 7.856 -28.504 1.00 53.69 105 ILE A C 1
ATOM 828 O O . ILE A 1 105 ? 16.033 7.839 -29.703 1.00 53.69 105 ILE A O 1
ATOM 832 N N . ALA A 1 106 ? 16.357 9.013 -27.834 1.00 51.72 106 ALA A N 1
ATOM 833 C CA . ALA A 1 106 ? 16.214 10.290 -28.518 1.00 51.72 106 ALA A CA 1
ATOM 834 C C . ALA A 1 106 ? 17.399 10.482 -29.486 1.00 51.72 106 ALA A C 1
ATOM 836 O O . ALA A 1 106 ? 18.550 10.362 -29.054 1.00 51.72 106 ALA A O 1
ATOM 837 N N . PRO A 1 107 ? 17.163 10.773 -30.781 1.00 50.59 107 PRO A N 1
ATOM 838 C CA . PRO A 1 107 ? 18.250 11.174 -31.660 1.00 50.59 107 PRO A CA 1
ATOM 839 C C . PRO A 1 107 ? 18.923 12.406 -31.048 1.00 50.59 107 PRO A C 1
ATOM 841 O O . PRO A 1 107 ? 18.239 13.322 -30.584 1.00 50.59 107 PRO A O 1
ATOM 844 N N . ALA A 1 108 ? 20.259 12.399 -31.003 1.00 52.38 108 ALA A N 1
ATOM 845 C CA . ALA A 1 108 ? 21.028 13.536 -30.514 1.00 52.38 108 ALA A CA 1
ATOM 846 C C . ALA A 1 108 ? 20.527 14.818 -31.203 1.00 52.38 108 ALA A C 1
ATOM 848 O O . ALA A 1 108 ? 20.310 14.790 -32.421 1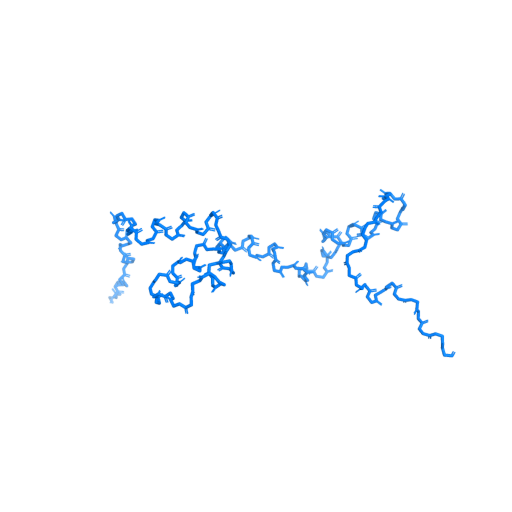.00 52.38 108 ALA A O 1
ATOM 849 N N . PRO A 1 109 ? 20.314 15.925 -30.465 1.00 51.59 109 PRO A N 1
ATOM 850 C CA . PRO A 1 109 ? 19.949 17.179 -31.097 1.00 51.59 109 PRO A CA 1
ATOM 851 C C . PRO A 1 109 ? 21.058 17.541 -32.082 1.00 51.59 109 PRO A C 1
ATOM 853 O O . PRO A 1 109 ? 22.221 17.678 -31.704 1.00 51.59 109 PRO A O 1
ATOM 856 N N . VAL A 1 110 ? 20.690 17.636 -33.357 1.00 56.66 110 VAL A N 1
ATOM 857 C CA . VAL A 1 110 ? 21.563 18.161 -34.402 1.00 56.66 110 VAL A CA 1
ATOM 858 C C . VAL A 1 110 ? 21.752 19.644 -34.085 1.00 56.66 110 VAL A C 1
ATOM 860 O O . VAL A 1 110 ? 20.791 20.408 -34.171 1.00 56.66 110 VAL A O 1
ATOM 863 N N . TYR A 1 111 ? 22.955 20.016 -33.650 1.00 50.41 111 TYR A N 1
ATOM 864 C CA . TYR A 1 111 ? 23.425 21.402 -33.650 1.00 50.41 111 TYR A CA 1
ATOM 865 C C . TYR A 1 111 ? 24.212 21.656 -34.931 1.00 50.41 111 TYR A C 1
ATOM 867 O O . TYR A 1 111 ? 25.025 20.773 -35.292 1.00 50.41 111 TYR A O 1
#

Secondary structure (DSSP, 8-state):
-PPPP-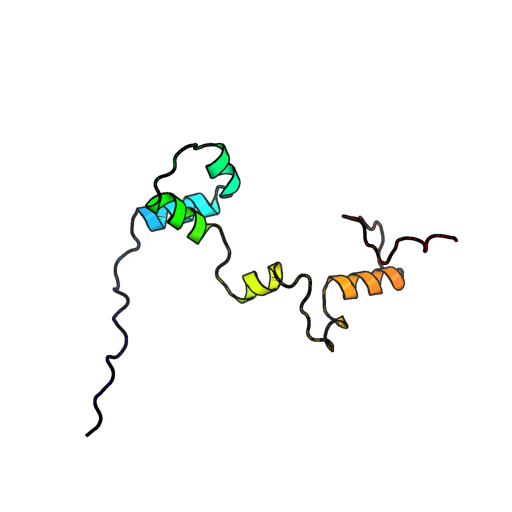-------PPPPHHHHHHHHHHHHS-HHHHHHH-S---HHHHHHHHHHHS--SHHHHHHHH-SS---TTTGGGSHHHHHHHHHHTT---S----S--TTTSPPP--

pLDDT: mean 74.57, std 18.34, range [34.69, 96.44]